Protein AF-A0A8H3DXS5-F1 (afdb_monomer)

Structure (mmCIF, N/CA/C/O backbone):
data_AF-A0A8H3DXS5-F1
#
_entry.id   AF-A0A8H3DXS5-F1
#
loop_
_atom_site.group_PDB
_atom_site.id
_atom_site.type_symbol
_atom_site.label_atom_id
_atom_site.label_alt_id
_atom_site.label_comp_id
_atom_site.label_asym_id
_atom_site.label_entity_id
_atom_site.label_seq_id
_atom_site.pdbx_PDB_ins_code
_atom_site.Cartn_x
_atom_site.Cartn_y
_atom_site.Cartn_z
_atom_site.occupancy
_atom_site.B_iso_or_equiv
_atom_site.auth_seq_id
_atom_site.auth_comp_id
_atom_site.auth_asym_id
_atom_site.auth_atom_id
_atom_site.pdbx_PDB_model_num
ATOM 1 N N . MET A 1 1 ? 9.186 3.558 10.136 1.00 51.03 1 MET A N 1
ATOM 2 C CA . MET A 1 1 ? 8.164 3.336 9.085 1.00 51.03 1 MET A CA 1
ATOM 3 C C . MET A 1 1 ? 6.786 3.914 9.429 1.00 51.03 1 MET A C 1
ATOM 5 O O . MET A 1 1 ? 6.119 4.365 8.511 1.00 51.03 1 MET A O 1
ATOM 9 N N . MET A 1 2 ? 6.351 3.950 10.703 1.00 51.75 2 MET A N 1
ATOM 10 C CA . MET A 1 2 ? 5.176 4.750 11.131 1.00 51.75 2 MET A CA 1
ATOM 11 C C . MET A 1 2 ? 5.533 5.988 11.976 1.00 51.75 2 MET A C 1
ATOM 13 O O . MET A 1 2 ? 4.724 6.902 12.087 1.00 51.75 2 MET A O 1
ATOM 17 N N . SER A 1 3 ? 6.749 6.035 12.525 1.00 61.19 3 SER A N 1
ATOM 18 C CA . SER A 1 3 ? 7.255 7.127 13.375 1.00 61.19 3 SER A CA 1
ATOM 19 C C . SER A 1 3 ? 8.225 8.072 12.655 1.00 61.19 3 SER A C 1
ATOM 21 O O . SER A 1 3 ? 8.595 9.103 13.206 1.00 61.19 3 SER A O 1
ATOM 23 N N . ASP A 1 4 ? 8.664 7.699 11.450 1.00 68.31 4 ASP A N 1
ATOM 24 C CA . ASP A 1 4 ? 9.678 8.430 10.687 1.00 68.31 4 ASP A CA 1
ATOM 25 C C . ASP A 1 4 ? 9.017 9.363 9.672 1.00 68.31 4 ASP A C 1
ATOM 27 O O . ASP A 1 4 ? 7.911 9.091 9.196 1.00 68.31 4 ASP A O 1
ATOM 31 N N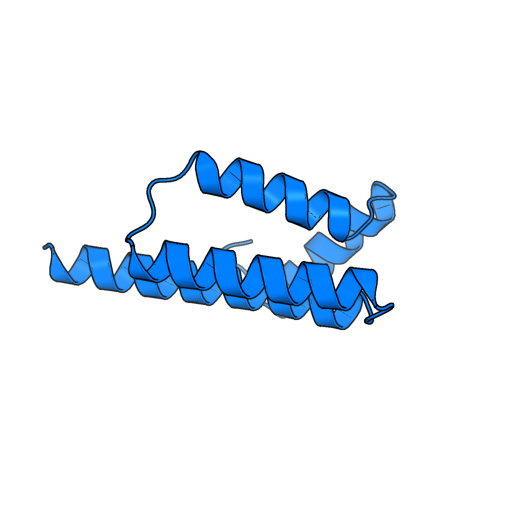 . ASP A 1 5 ? 9.729 10.422 9.284 1.00 82.44 5 ASP A N 1
ATOM 32 C CA . ASP A 1 5 ? 9.287 11.321 8.219 1.00 82.44 5 ASP A CA 1
ATOM 33 C C . ASP A 1 5 ? 8.965 10.555 6.919 1.00 82.44 5 ASP A C 1
ATOM 35 O O . ASP A 1 5 ? 9.580 9.528 6.589 1.00 82.44 5 ASP A O 1
ATOM 39 N N . PHE A 1 6 ? 7.979 11.060 6.172 1.00 81.75 6 PHE A N 1
ATOM 40 C CA . PHE A 1 6 ? 7.488 10.426 4.949 1.00 81.75 6 PHE A CA 1
ATOM 41 C C . PHE A 1 6 ? 8.611 10.221 3.924 1.00 81.75 6 PHE A C 1
ATOM 43 O O . PHE A 1 6 ? 8.691 9.157 3.308 1.00 81.75 6 PHE A O 1
ATOM 50 N N . GLY A 1 7 ? 9.513 11.199 3.778 1.00 86.00 7 GLY A N 1
ATOM 51 C CA . GLY A 1 7 ? 10.645 11.112 2.860 1.00 86.00 7 GLY A CA 1
ATOM 52 C C . GLY A 1 7 ? 11.617 9.996 3.240 1.00 86.00 7 GLY A C 1
ATOM 53 O O . GLY A 1 7 ? 12.026 9.214 2.381 1.00 86.00 7 GLY A O 1
ATOM 54 N N . THR A 1 8 ? 11.928 9.863 4.530 1.00 88.00 8 THR A N 1
ATOM 55 C CA . THR A 1 8 ? 12.804 8.802 5.049 1.00 88.00 8 THR A CA 1
ATOM 56 C C . THR A 1 8 ? 12.193 7.423 4.831 1.00 88.00 8 THR A C 1
ATOM 58 O O . THR A 1 8 ? 12.861 6.520 4.324 1.00 88.00 8 THR A O 1
ATOM 61 N N . SER A 1 9 ? 10.905 7.266 5.146 1.00 86.75 9 SER A N 1
ATOM 62 C CA . SER A 1 9 ? 10.192 6.003 4.938 1.00 86.75 9 SER A CA 1
ATOM 63 C C . SER A 1 9 ? 10.130 5.632 3.452 1.00 86.75 9 SER A C 1
ATOM 65 O O . SER A 1 9 ? 10.334 4.471 3.103 1.00 86.75 9 SER A O 1
ATOM 67 N N . TYR A 1 10 ? 9.930 6.613 2.567 1.00 88.75 10 TYR A N 1
ATOM 68 C CA . TYR A 1 10 ? 9.916 6.392 1.123 1.00 88.75 10 TYR A CA 1
ATOM 69 C C . TYR A 1 10 ? 11.276 5.899 0.620 1.00 88.75 10 TYR A C 1
ATOM 71 O O . TYR A 1 10 ? 11.347 4.906 -0.104 1.00 88.75 10 TYR A O 1
ATOM 79 N N . GLN A 1 11 ? 12.365 6.554 1.034 1.00 90.00 11 GLN A N 1
ATOM 80 C CA . GLN A 1 11 ? 13.716 6.147 0.643 1.00 90.00 11 GLN A CA 1
ATOM 81 C C . GLN A 1 11 ? 14.056 4.748 1.158 1.00 90.00 11 GLN A C 1
ATOM 83 O O . GLN A 1 11 ? 14.648 3.957 0.426 1.00 90.00 11 GLN A O 1
ATOM 88 N N . LEU A 1 12 ? 13.637 4.414 2.381 1.00 88.62 12 LEU A N 1
ATOM 89 C CA . LEU A 1 12 ? 13.843 3.088 2.951 1.00 88.62 12 LEU A CA 1
ATOM 90 C C . LEU A 1 12 ? 13.127 2.005 2.133 1.00 88.62 12 LEU A C 1
ATOM 92 O O . LEU A 1 12 ? 13.753 1.018 1.754 1.00 88.62 12 LEU A O 1
ATOM 96 N N . VAL A 1 13 ? 11.841 2.194 1.821 1.00 88.56 13 VAL A N 1
ATOM 97 C CA . VAL A 1 13 ? 11.068 1.213 1.042 1.00 88.56 13 VAL A CA 1
ATOM 98 C C . VAL A 1 13 ? 11.611 1.093 -0.381 1.00 88.56 13 VAL A C 1
ATOM 100 O O . VAL A 1 13 ? 11.782 -0.019 -0.876 1.00 88.56 13 VAL A O 1
ATOM 103 N N . MET A 1 14 ? 11.970 2.211 -1.017 1.00 89.00 14 MET A N 1
ATOM 104 C CA . MET A 1 14 ? 12.573 2.209 -2.352 1.00 89.00 14 MET A CA 1
ATOM 105 C C . MET A 1 14 ? 13.919 1.471 -2.375 1.00 89.00 14 MET A C 1
ATOM 107 O O . MET A 1 14 ? 14.188 0.688 -3.291 1.00 89.00 14 MET A O 1
ATOM 111 N N . LYS A 1 15 ? 14.756 1.683 -1.354 1.00 90.56 15 LYS A N 1
ATOM 112 C CA . LYS A 1 15 ? 16.028 0.978 -1.195 1.00 90.56 15 LYS A CA 1
ATOM 113 C C . LYS A 1 15 ? 15.800 -0.522 -1.005 1.00 90.56 15 LYS A C 1
ATOM 115 O O . LYS A 1 15 ? 16.372 -1.303 -1.755 1.00 90.56 15 LYS A O 1
ATOM 120 N N . MET A 1 16 ? 14.906 -0.920 -0.096 1.00 89.12 16 MET A N 1
ATOM 121 C CA . MET A 1 16 ? 14.581 -2.334 0.138 1.00 89.12 16 MET A CA 1
ATOM 122 C C . MET A 1 16 ? 14.029 -3.026 -1.113 1.00 89.12 16 MET A C 1
ATOM 124 O O . MET A 1 16 ? 14.431 -4.148 -1.416 1.00 89.12 16 MET A O 1
ATOM 128 N N . LYS A 1 17 ? 13.141 -2.355 -1.858 1.00 88.44 17 LYS A N 1
ATOM 129 C CA . LYS A 1 17 ? 12.605 -2.845 -3.134 1.00 88.44 17 LYS A CA 1
ATOM 130 C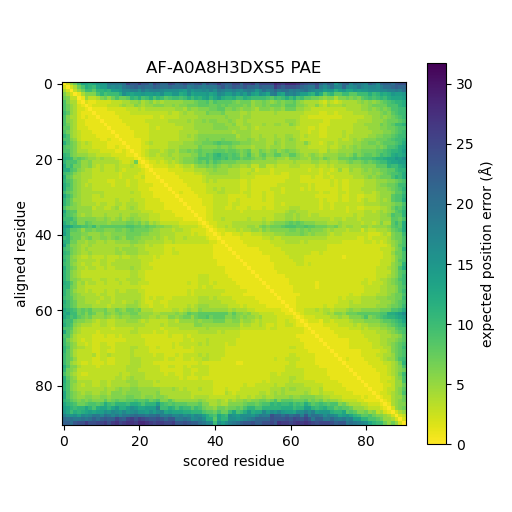 C . LYS A 1 17 ? 13.727 -3.120 -4.137 1.00 88.44 17 LYS A C 1
ATOM 132 O O . LYS A 1 17 ? 13.745 -4.173 -4.764 1.00 88.44 17 LYS A O 1
ATOM 137 N N . THR A 1 18 ? 14.673 -2.188 -4.250 1.00 88.62 18 THR A N 1
ATOM 138 C CA . THR A 1 18 ? 15.801 -2.276 -5.189 1.00 88.62 18 THR A CA 1
ATOM 139 C C . THR A 1 18 ? 16.797 -3.360 -4.779 1.00 88.62 18 THR A C 1
ATOM 141 O O . THR A 1 18 ? 17.196 -4.165 -5.611 1.00 88.62 18 THR A O 1
ATOM 144 N N . GLU A 1 19 ? 17.164 -3.427 -3.497 1.00 90.62 19 GLU A N 1
ATOM 145 C CA . GLU A 1 19 ? 18.115 -4.419 -2.974 1.00 90.62 19 GLU A CA 1
ATOM 146 C C . GLU A 1 19 ? 17.595 -5.853 -3.091 1.00 90.62 19 GLU A C 1
ATOM 148 O O . GLU A 1 19 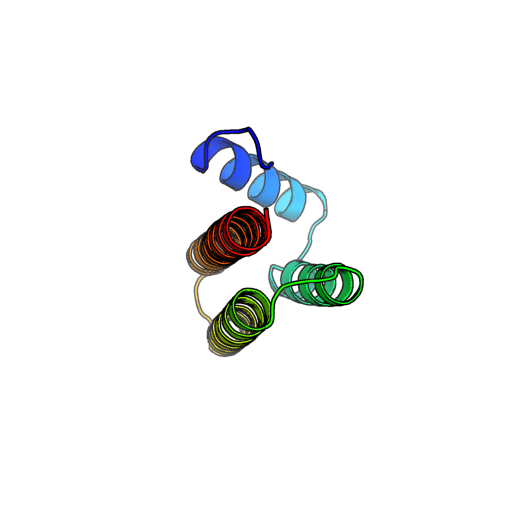? 18.371 -6.773 -3.332 1.00 90.62 19 GLU A O 1
ATOM 153 N N . ARG A 1 20 ? 16.281 -6.047 -2.934 1.00 87.25 20 ARG A N 1
ATOM 154 C CA . ARG A 1 20 ? 15.640 -7.365 -3.031 1.00 87.25 20 ARG A CA 1
ATOM 155 C C . ARG A 1 20 ? 15.141 -7.708 -4.436 1.00 87.25 20 ARG A C 1
ATOM 157 O O . ARG A 1 20 ? 14.636 -8.808 -4.625 1.00 87.25 20 ARG A O 1
ATOM 164 N N . GLY A 1 21 ? 15.261 -6.792 -5.399 1.00 88.25 21 GLY A N 1
ATOM 165 C CA . GLY A 1 21 ? 14.775 -6.992 -6.767 1.00 88.25 21 GLY A CA 1
ATOM 166 C C . GLY A 1 21 ? 13.257 -7.175 -6.868 1.00 88.25 21 GLY A C 1
ATOM 167 O O . GLY A 1 21 ? 12.795 -7.887 -7.752 1.00 88.25 21 GLY A O 1
ATOM 168 N N . LEU A 1 22 ? 12.489 -6.567 -5.958 1.00 88.38 22 LEU A N 1
ATOM 169 C CA . LEU A 1 22 ? 11.032 -6.709 -5.903 1.00 88.38 22 LEU A CA 1
ATOM 170 C C . LEU A 1 22 ? 10.339 -5.731 -6.861 1.00 88.38 22 LEU A C 1
ATOM 172 O O . LEU A 1 22 ? 10.743 -4.566 -6.992 1.00 88.38 22 LEU A O 1
ATOM 176 N N . ALA A 1 23 ? 9.249 -6.171 -7.487 1.00 88.94 23 ALA A N 1
ATOM 177 C CA . ALA A 1 23 ? 8.334 -5.276 -8.181 1.00 88.94 23 ALA A CA 1
ATOM 178 C C . ALA A 1 23 ? 7.444 -4.548 -7.166 1.00 88.94 23 ALA A C 1
ATOM 180 O O . ALA A 1 23 ? 7.235 -5.006 -6.039 1.00 88.94 23 ALA A O 1
ATOM 181 N N . LEU A 1 24 ? 6.899 -3.383 -7.541 1.00 87.38 24 LEU A N 1
ATOM 182 C CA . LEU A 1 24 ? 5.939 -2.712 -6.657 1.00 87.38 24 LEU A CA 1
ATOM 183 C C . LEU A 1 24 ? 4.669 -3.555 -6.478 1.00 87.38 24 LEU A C 1
ATOM 185 O O . LEU A 1 24 ? 4.028 -3.485 -5.435 1.00 87.38 24 LEU A O 1
ATOM 189 N N . GLN A 1 25 ? 4.339 -4.369 -7.476 1.00 89.50 25 GLN A N 1
ATOM 190 C CA . GLN A 1 25 ? 3.188 -5.258 -7.446 1.00 89.50 25 GLN A CA 1
ATOM 191 C C . GLN A 1 25 ? 3.326 -6.339 -6.363 1.00 89.50 25 GLN A C 1
ATOM 193 O O . GLN A 1 25 ? 2.380 -6.546 -5.613 1.00 89.50 25 GLN A O 1
ATOM 198 N N . ASP A 1 26 ? 4.522 -6.909 -6.173 1.00 90.12 26 ASP A N 1
ATOM 199 C CA . ASP A 1 26 ? 4.786 -7.868 -5.087 1.00 90.12 26 ASP A CA 1
ATOM 200 C C . ASP A 1 26 ? 4.563 -7.231 -3.706 1.00 90.12 26 ASP A C 1
ATOM 202 O O . ASP A 1 26 ? 3.981 -7.831 -2.802 1.00 90.12 26 ASP A O 1
ATOM 206 N N . LEU A 1 27 ? 5.004 -5.978 -3.546 1.00 89.56 27 LEU A N 1
ATOM 207 C CA . LEU A 1 27 ? 4.773 -5.191 -2.333 1.00 89.56 27 LEU A CA 1
ATOM 208 C C . LEU A 1 27 ? 3.287 -4.887 -2.119 1.00 89.56 27 LEU A C 1
ATOM 210 O O . LEU A 1 27 ? 2.837 -4.879 -0.977 1.00 89.56 27 LEU A O 1
ATOM 214 N N . LEU A 1 28 ? 2.540 -4.626 -3.192 1.00 91.06 28 LEU A N 1
ATOM 215 C CA . LEU A 1 28 ? 1.109 -4.346 -3.135 1.00 91.06 28 LEU A CA 1
ATOM 216 C C . LEU A 1 28 ? 0.324 -5.579 -2.670 1.00 91.06 28 LEU A C 1
ATOM 218 O O . LEU A 1 28 ? -0.476 -5.473 -1.743 1.00 91.06 28 LEU A O 1
ATOM 222 N N . THR A 1 29 ? 0.598 -6.742 -3.266 1.00 91.44 29 THR A N 1
ATOM 223 C CA . THR A 1 29 ? -0.028 -8.016 -2.889 1.00 91.44 29 THR A CA 1
ATOM 224 C C . THR A 1 29 ? 0.334 -8.398 -1.457 1.00 91.44 29 THR A C 1
ATOM 226 O O . THR A 1 29 ? -0.553 -8.655 -0.652 1.00 91.44 29 THR A O 1
ATOM 229 N N . GLY A 1 30 ? 1.615 -8.318 -1.081 1.00 91.31 30 GLY A N 1
ATOM 230 C CA . GLY A 1 30 ? 2.030 -8.600 0.295 1.00 91.31 30 GLY A CA 1
ATOM 231 C C . GLY A 1 30 ? 1.436 -7.627 1.322 1.00 91.31 30 GLY A C 1
ATOM 232 O O . GLY A 1 30 ? 1.138 -8.020 2.448 1.00 91.31 30 GLY A O 1
ATOM 233 N N . ALA A 1 31 ? 1.231 -6.359 0.949 1.00 89.88 31 ALA A N 1
ATOM 234 C CA . ALA A 1 31 ? 0.540 -5.394 1.799 1.00 89.88 31 ALA A CA 1
ATOM 235 C C . ALA A 1 31 ? -0.948 -5.733 1.953 1.00 89.88 31 ALA A C 1
ATOM 237 O O . ALA A 1 31 ? -1.462 -5.639 3.064 1.00 89.88 31 ALA A O 1
ATOM 238 N N . TYR A 1 32 ? -1.623 -6.149 0.877 1.00 92.00 32 TYR A N 1
ATOM 239 C CA . TYR A 1 32 ? -3.007 -6.624 0.930 1.00 92.00 32 TYR A CA 1
ATOM 240 C C . TYR A 1 32 ? -3.148 -7.817 1.884 1.00 92.00 32 TYR A C 1
ATOM 242 O O . TYR A 1 32 ? -3.946 -7.743 2.819 1.00 92.00 32 TYR A O 1
ATOM 250 N N . ASP A 1 33 ? -2.309 -8.844 1.718 1.00 93.00 33 ASP A N 1
ATOM 251 C CA . ASP A 1 33 ? -2.314 -10.035 2.576 1.00 93.00 33 ASP A CA 1
ATOM 252 C C . ASP A 1 33 ? -2.089 -9.650 4.044 1.00 93.00 33 ASP A C 1
ATOM 254 O O . ASP A 1 33 ? -2.780 -10.120 4.946 1.00 93.00 33 ASP A O 1
ATOM 258 N N . TYR A 1 34 ? -1.153 -8.728 4.299 1.00 90.38 34 TYR A N 1
ATOM 259 C CA . TYR A 1 34 ? -0.900 -8.221 5.644 1.00 90.38 34 TYR A CA 1
ATOM 260 C C . TYR A 1 34 ? -2.099 -7.452 6.214 1.00 90.38 34 TYR A C 1
ATOM 262 O O . TYR A 1 34 ? -2.454 -7.646 7.376 1.00 90.38 34 TYR A O 1
ATOM 270 N N . PHE A 1 35 ? -2.757 -6.600 5.4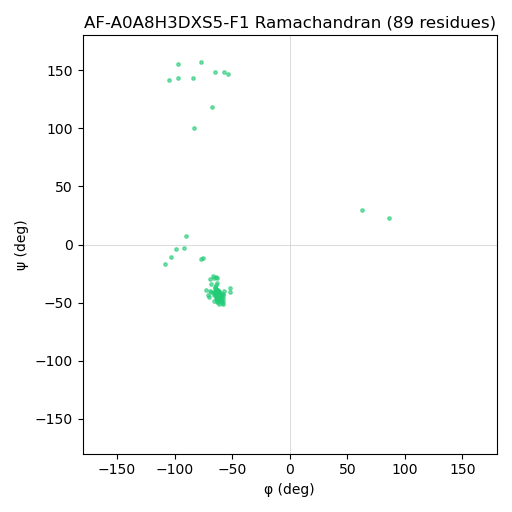25 1.00 89.88 35 PHE A N 1
ATOM 271 C CA . PHE A 1 35 ? -3.933 -5.860 5.884 1.00 89.88 35 PHE A CA 1
ATOM 272 C C . PHE A 1 35 ? -5.125 -6.761 6.179 1.00 89.88 35 PHE A C 1
ATOM 274 O O . PHE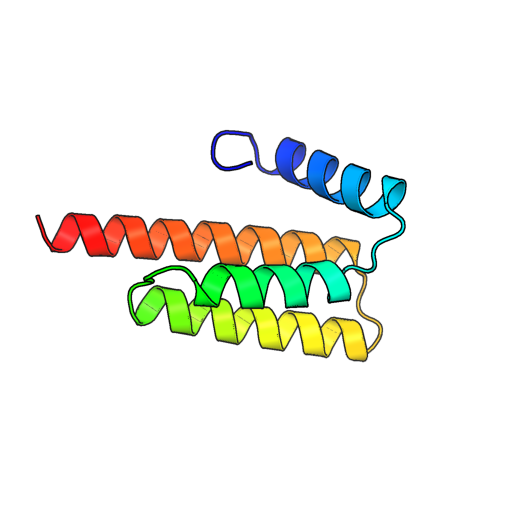 A 1 35 ? -5.921 -6.421 7.049 1.00 89.88 35 PHE A O 1
ATOM 281 N N . GLU A 1 36 ? -5.245 -7.904 5.506 1.00 88.94 36 GLU A N 1
ATOM 282 C CA . GLU A 1 36 ? -6.290 -8.884 5.796 1.00 88.94 36 GLU A CA 1
ATOM 283 C C . GLU A 1 36 ? -6.115 -9.535 7.176 1.00 88.94 36 GLU A C 1
ATOM 285 O O . GLU A 1 36 ? -7.103 -9.888 7.818 1.00 88.94 36 GLU A O 1
ATOM 290 N N . THR A 1 37 ? -4.879 -9.608 7.686 1.00 91.50 37 THR A N 1
ATOM 291 C CA . THR A 1 37 ? -4.607 -10.083 9.055 1.00 91.50 37 THR A CA 1
ATOM 292 C C . THR A 1 37 ? -4.949 -9.065 10.149 1.00 91.50 37 THR A C 1
ATOM 294 O O . THR A 1 37 ? -4.955 -9.418 11.329 1.00 91.50 37 THR A O 1
ATOM 297 N N . LEU A 1 38 ? -5.221 -7.806 9.788 1.00 88.25 38 LEU A N 1
ATOM 298 C CA . LEU A 1 38 ? -5.473 -6.713 10.726 1.00 88.25 38 LEU A CA 1
ATOM 299 C C . LEU A 1 38 ? -6.963 -6.358 10.802 1.00 88.25 38 LEU A C 1
ATOM 301 O O . LEU A 1 38 ? -7.665 -6.270 9.794 1.00 88.25 38 LEU A O 1
ATOM 305 N N . GLU A 1 39 ? -7.440 -6.047 12.008 1.00 86.12 39 GLU A N 1
ATOM 306 C CA . GLU A 1 39 ? -8.791 -5.520 12.206 1.00 86.12 39 GLU A CA 1
ATOM 307 C C . GLU A 1 39 ? -8.828 -4.006 11.961 1.00 86.12 39 GLU A C 1
ATOM 309 O O . GLU A 1 39 ? -8.463 -3.196 12.814 1.00 86.12 39 GLU A O 1
ATOM 314 N N . PHE A 1 40 ? -9.286 -3.617 10.770 1.00 86.56 40 PHE A N 1
ATOM 315 C CA . PHE A 1 40 ? -9.543 -2.219 10.427 1.00 86.56 40 PHE A CA 1
ATOM 316 C C . PHE A 1 40 ? -11.023 -1.852 10.599 1.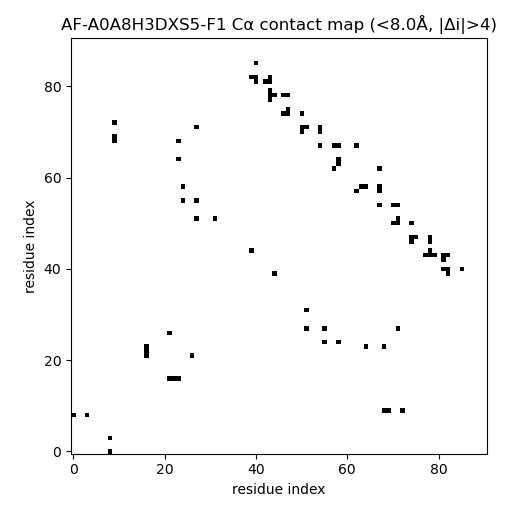00 86.56 40 PHE A C 1
ATOM 318 O O . PHE A 1 40 ? -11.900 -2.626 10.202 1.00 86.56 40 PHE A O 1
ATOM 325 N N . PRO A 1 41 ? -11.333 -0.627 11.066 1.00 91.88 41 PRO A N 1
ATOM 326 C CA . PRO A 1 41 ? -12.680 -0.081 10.982 1.00 91.88 41 PRO A CA 1
ATOM 327 C C . PRO A 1 41 ? -13.179 -0.058 9.527 1.00 91.88 41 PRO A C 1
ATOM 329 O O . PRO A 1 41 ? -12.378 0.176 8.613 1.00 91.88 41 PRO A O 1
ATOM 332 N N . PRO A 1 42 ? -14.495 -0.208 9.279 1.00 90.88 42 PRO A N 1
ATOM 333 C CA . PRO A 1 42 ? -15.042 -0.307 7.924 1.00 90.88 42 PRO A CA 1
ATOM 334 C C . PRO A 1 42 ? -14.601 0.825 6.987 1.00 90.88 42 PRO A C 1
ATOM 336 O O . PRO A 1 42 ? -14.230 0.575 5.844 1.00 90.88 42 PRO A O 1
ATOM 339 N N . ALA A 1 43 ? -14.561 2.065 7.485 1.00 90.75 43 ALA A N 1
ATOM 340 C CA . ALA A 1 43 ? -14.138 3.227 6.704 1.00 90.75 43 ALA A CA 1
ATOM 341 C C . ALA A 1 43 ? -12.660 3.159 6.270 1.00 90.75 43 ALA A C 1
ATOM 343 O O . ALA A 1 43 ? -12.337 3.492 5.129 1.00 90.75 43 ALA A O 1
ATOM 344 N N . ALA A 1 44 ? -11.768 2.698 7.154 1.00 92.69 44 ALA A N 1
ATOM 345 C CA . ALA A 1 44 ? -10.351 2.531 6.834 1.00 92.69 44 ALA A CA 1
ATOM 346 C C . ALA A 1 44 ? -10.148 1.386 5.832 1.00 92.69 44 ALA A C 1
ATOM 348 O O . ALA A 1 44 ? -9.376 1.529 4.885 1.00 92.69 44 ALA A O 1
ATOM 349 N N . ARG A 1 45 ? -10.896 0.285 5.992 1.00 91.88 45 ARG A N 1
ATOM 350 C CA . ARG A 1 45 ? -10.836 -0.868 5.086 1.00 91.88 45 ARG A CA 1
ATOM 351 C C . ARG A 1 45 ? -11.278 -0.509 3.669 1.00 91.88 45 ARG A C 1
ATOM 353 O O . ARG A 1 45 ? -10.570 -0.825 2.720 1.00 91.88 45 ARG A O 1
ATOM 360 N N . VAL A 1 46 ? -12.402 0.196 3.524 1.00 93.69 46 VAL A N 1
ATOM 361 C CA . VAL A 1 46 ? -12.884 0.668 2.213 1.00 93.69 46 VAL A CA 1
ATOM 362 C C . VAL A 1 46 ? -11.856 1.587 1.555 1.00 93.69 46 VAL A C 1
ATOM 364 O O . VAL A 1 46 ? -11.550 1.412 0.379 1.00 93.69 46 VAL A O 1
ATOM 367 N N . HIS A 1 47 ? -11.278 2.523 2.315 1.00 93.88 47 HIS A N 1
ATOM 368 C CA . HIS A 1 47 ? -10.253 3.428 1.795 1.00 93.88 47 HIS A CA 1
ATOM 369 C C . HIS A 1 47 ? -9.006 2.683 1.295 1.00 93.88 47 HIS A C 1
ATOM 371 O O . HIS A 1 47 ? -8.517 2.978 0.205 1.00 93.88 47 HIS A O 1
ATOM 377 N N . LEU A 1 48 ? -8.502 1.716 2.072 1.00 93.56 48 LEU A N 1
ATOM 378 C CA . LEU A 1 48 ? -7.342 0.911 1.687 1.00 93.56 48 LEU A CA 1
ATOM 379 C C . LEU A 1 48 ? -7.610 0.117 0.411 1.00 93.56 48 LEU A C 1
ATOM 381 O O . LEU A 1 48 ? -6.822 0.205 -0.525 1.00 93.56 48 LEU A O 1
ATOM 385 N N . LEU A 1 49 ? -8.724 -0.616 0.354 1.00 93.25 49 LEU A N 1
ATOM 386 C CA . LEU A 1 49 ? -9.057 -1.466 -0.791 1.00 93.25 49 LEU A CA 1
ATOM 387 C C . LEU A 1 49 ? -9.245 -0.653 -2.080 1.00 93.25 49 LEU A C 1
ATOM 389 O O . LEU A 1 49 ? -8.711 -1.030 -3.120 1.00 93.25 49 LEU A O 1
ATOM 393 N N . ASP A 1 50 ? -9.924 0.496 -2.007 1.00 95.06 50 ASP A N 1
ATOM 394 C CA . ASP A 1 50 ? -10.098 1.407 -3.147 1.00 95.06 50 ASP A CA 1
ATOM 395 C C . ASP A 1 50 ? -8.751 1.918 -3.690 1.00 95.06 50 ASP A C 1
ATOM 397 O O . ASP A 1 50 ? -8.490 1.929 -4.899 1.00 95.06 50 ASP A O 1
ATOM 401 N N . LYS A 1 51 ? -7.854 2.322 -2.785 1.00 95.31 51 LYS A N 1
ATOM 402 C CA . LYS A 1 51 ? -6.545 2.860 -3.166 1.00 95.31 51 LYS A CA 1
ATOM 403 C C . LYS A 1 51 ? -5.610 1.777 -3.689 1.00 95.31 51 LYS A C 1
ATOM 405 O O . LYS A 1 51 ? -4.925 2.029 -4.677 1.00 95.31 51 LYS A O 1
ATOM 410 N N . LEU A 1 52 ? -5.621 0.585 -3.095 1.00 93.88 52 LEU A N 1
ATOM 411 C CA . LEU A 1 52 ? -4.870 -0.568 -3.593 1.00 93.88 52 LEU A CA 1
ATOM 412 C C . LEU A 1 52 ? -5.300 -0.930 -5.018 1.00 93.88 52 LEU A C 1
ATOM 414 O O . LEU A 1 52 ? -4.445 -0.997 -5.896 1.00 93.88 52 LEU A O 1
ATOM 418 N N . ALA A 1 53 ? -6.607 -1.041 -5.273 1.00 94.31 53 ALA A N 1
ATOM 419 C CA . ALA A 1 53 ? -7.136 -1.347 -6.603 1.00 94.31 53 ALA A CA 1
ATOM 420 C C . ALA A 1 53 ? -6.761 -0.280 -7.647 1.00 94.31 53 ALA A C 1
ATOM 422 O O . ALA A 1 53 ? -6.367 -0.603 -8.768 1.00 94.31 53 ALA A O 1
ATOM 423 N N . THR A 1 54 ? -6.832 1.004 -7.278 1.00 94.69 54 THR A N 1
ATOM 424 C CA . THR A 1 54 ? -6.431 2.110 -8.167 1.00 94.69 54 THR A CA 1
ATOM 425 C C . THR A 1 54 ? -4.945 2.031 -8.530 1.00 94.69 54 THR A C 1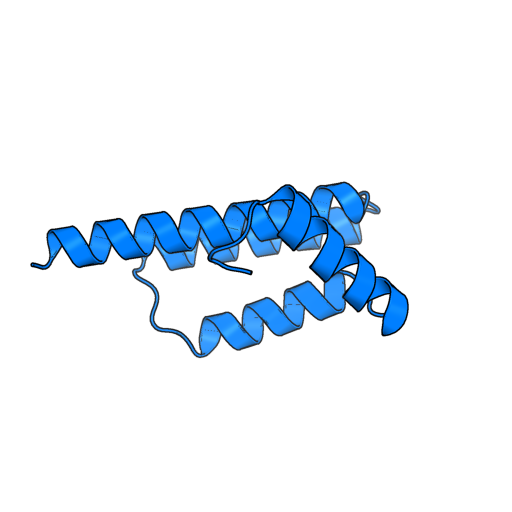
ATOM 427 O O . THR A 1 54 ? -4.575 2.189 -9.694 1.00 94.69 54 THR A O 1
ATOM 430 N N . ILE A 1 55 ? -4.087 1.773 -7.539 1.00 94.44 55 ILE A N 1
ATOM 431 C CA . ILE A 1 55 ? -2.638 1.665 -7.734 1.00 94.44 55 ILE A CA 1
ATOM 432 C C . ILE A 1 55 ? -2.302 0.450 -8.602 1.00 94.44 55 ILE A C 1
ATOM 434 O O . ILE A 1 55 ? -1.496 0.566 -9.524 1.00 94.44 55 ILE A O 1
ATOM 438 N N . GLU A 1 56 ? -2.939 -0.692 -8.347 1.00 93.50 56 GLU A N 1
ATOM 439 C CA . GLU A 1 56 ? -2.764 -1.910 -9.139 1.00 93.50 56 GLU A CA 1
ATOM 440 C C . GLU A 1 56 ? -3.148 -1.691 -10.600 1.00 93.50 56 GLU A C 1
ATOM 442 O O . GLU A 1 56 ? -2.383 -2.018 -11.510 1.00 93.50 56 GLU A O 1
ATOM 447 N N . HIS A 1 57 ? -4.301 -1.059 -10.830 1.00 94.88 57 HIS A N 1
ATOM 448 C CA . HIS A 1 57 ? -4.745 -0.719 -12.171 1.00 94.88 57 HIS A CA 1
ATOM 449 C C . HIS A 1 57 ? -3.723 0.172 -12.881 1.00 94.88 57 HIS A C 1
ATOM 451 O O . HIS A 1 57 ? -3.307 -0.133 -14.000 1.00 94.88 57 HIS A O 1
ATOM 457 N N . TRP A 1 58 ? -3.244 1.231 -12.227 1.00 94.00 58 TRP A N 1
ATOM 458 C CA . TRP A 1 58 ? -2.252 2.115 -12.829 1.00 94.00 58 TRP A CA 1
ATOM 459 C C . TRP A 1 58 ? -0.929 1.415 -13.123 1.00 94.00 58 TRP A C 1
ATOM 461 O O . TRP A 1 58 ? -0.356 1.654 -14.188 1.00 94.00 58 TRP A O 1
ATOM 471 N N . LEU A 1 59 ? -0.470 0.522 -12.244 1.00 92.06 59 LEU A N 1
ATOM 472 C CA . LEU A 1 59 ? 0.707 -0.307 -12.507 1.00 92.06 59 LEU A CA 1
ATOM 473 C C . LEU A 1 59 ? 0.497 -1.206 -13.728 1.00 92.06 59 LEU A C 1
ATOM 475 O O . LEU A 1 59 ? 1.371 -1.256 -14.592 1.00 92.06 59 LEU A O 1
ATOM 479 N N . SER A 1 60 ? -0.683 -1.816 -13.865 1.00 91.06 60 SER A N 1
ATOM 480 C CA . SER A 1 60 ? -1.022 -2.650 -15.027 1.00 91.06 60 SER A CA 1
ATOM 481 C C . SER A 1 60 ? -1.033 -1.869 -16.350 1.00 91.06 60 SER A C 1
ATOM 483 O O . SER A 1 60 ? -0.720 -2.422 -17.401 1.00 91.06 60 SER A O 1
ATOM 485 N N . THR A 1 61 ? -1.334 -0.567 -16.306 1.00 94.38 61 THR A N 1
ATOM 486 C CA . THR A 1 61 ? -1.349 0.319 -17.484 1.00 94.38 61 THR A CA 1
ATOM 487 C C . THR A 1 61 ? -0.008 1.009 -17.770 1.00 94.38 61 THR A C 1
ATOM 489 O O . THR A 1 61 ? 0.059 1.875 -18.640 1.00 94.38 61 THR A O 1
ATOM 492 N N . GLY A 1 62 ? 1.065 0.656 -17.051 1.00 89.56 62 GLY A N 1
ATOM 493 C CA . GLY A 1 62 ? 2.401 1.237 -17.247 1.00 89.56 62 GLY A CA 1
ATOM 494 C C . GLY A 1 62 ? 2.658 2.538 -16.476 1.00 89.56 62 GLY A C 1
ATOM 495 O O . GLY A 1 62 ? 3.516 3.333 -16.859 1.00 89.56 62 GLY A O 1
ATOM 496 N N . GLY A 1 63 ? 1.920 2.784 -15.394 1.00 90.44 63 GLY A N 1
ATOM 497 C CA . GLY A 1 63 ? 2.148 3.916 -14.502 1.00 90.44 63 GLY A CA 1
ATOM 498 C C . GLY A 1 63 ? 3.497 3.835 -13.777 1.00 90.44 63 GLY A C 1
ATOM 499 O O . GLY A 1 63 ? 3.990 2.761 -13.438 1.00 90.44 63 GLY A O 1
ATOM 500 N N . THR A 1 64 ? 4.096 4.992 -13.492 1.00 90.62 64 THR A N 1
ATOM 501 C CA . THR A 1 64 ? 5.423 5.068 -12.863 1.00 90.62 64 THR A CA 1
ATOM 502 C C . THR A 1 64 ? 5.413 4.550 -11.424 1.00 90.62 64 THR A C 1
ATOM 504 O O . THR A 1 64 ? 4.820 5.179 -10.544 1.00 90.62 64 THR A O 1
ATOM 507 N N . GLU A 1 65 ? 6.179 3.492 -11.145 1.00 88.06 65 GLU A N 1
ATOM 508 C CA . GLU A 1 65 ? 6.279 2.883 -9.808 1.00 88.06 65 GLU A CA 1
ATOM 509 C C . GLU A 1 65 ? 6.608 3.886 -8.693 1.00 88.06 65 GLU A C 1
ATOM 511 O O . GLU A 1 65 ? 6.061 3.800 -7.602 1.00 88.06 65 GLU A O 1
ATOM 516 N N . LYS A 1 66 ? 7.466 4.878 -8.956 1.00 89.25 66 LYS A N 1
ATOM 517 C CA . LYS A 1 66 ? 7.831 5.918 -7.978 1.00 89.25 66 LYS A CA 1
ATOM 518 C C . LYS A 1 66 ? 6.619 6.704 -7.462 1.00 89.25 66 LYS A C 1
ATOM 520 O O . LYS A 1 66 ? 6.511 6.956 -6.264 1.00 89.25 66 LYS A O 1
ATOM 525 N N . VAL A 1 67 ? 5.703 7.078 -8.356 1.00 91.50 67 VAL A N 1
ATOM 526 C CA . VAL A 1 67 ? 4.470 7.793 -7.984 1.00 91.50 67 VAL A CA 1
ATOM 527 C C . VAL A 1 67 ? 3.537 6.841 -7.244 1.00 91.50 67 VAL A C 1
ATOM 529 O O . VAL A 1 67 ? 3.013 7.184 -6.187 1.00 91.50 67 VAL A O 1
ATOM 532 N N . GLN A 1 68 ? 3.409 5.615 -7.741 1.00 92.88 68 GLN A N 1
ATOM 533 C CA . GLN A 1 68 ? 2.532 4.610 -7.153 1.00 92.88 68 GLN A CA 1
ATOM 534 C C . GLN A 1 68 ? 2.946 4.187 -5.743 1.00 92.88 68 GLN A C 1
ATOM 536 O O . GLN A 1 68 ? 2.101 4.065 -4.860 1.00 92.88 68 GLN A O 1
ATOM 541 N N . LEU A 1 69 ? 4.250 4.076 -5.488 1.00 91.56 69 LEU A N 1
ATOM 542 C CA . LEU A 1 69 ? 4.789 3.802 -4.162 1.00 91.56 69 LEU A CA 1
ATOM 543 C C . LEU A 1 69 ? 4.431 4.919 -3.172 1.00 91.56 69 LEU A C 1
ATOM 545 O O . LEU A 1 69 ? 4.016 4.645 -2.048 1.00 91.56 69 LEU A O 1
ATOM 549 N N . SER A 1 70 ? 4.540 6.183 -3.594 1.00 91.88 70 SER A N 1
ATOM 550 C CA . SER A 1 70 ? 4.124 7.313 -2.755 1.00 91.88 70 SER A CA 1
ATOM 551 C C . SER A 1 70 ? 2.614 7.314 -2.485 1.00 91.88 70 SER A C 1
ATOM 553 O O . SER A 1 70 ? 2.193 7.605 -1.365 1.00 91.88 70 SER A O 1
ATOM 555 N N . GLY A 1 71 ? 1.809 6.906 -3.473 1.00 92.19 71 GLY A N 1
ATOM 556 C CA . GLY A 1 71 ? 0.366 6.724 -3.332 1.00 92.19 71 GLY A CA 1
ATOM 557 C C . GLY A 1 71 ? 0.017 5.638 -2.315 1.00 92.19 71 GLY A C 1
ATOM 558 O O . GLY A 1 71 ? -0.803 5.874 -1.429 1.00 92.19 71 GLY A O 1
ATOM 559 N N . LEU A 1 72 ? 0.700 4.491 -2.385 1.00 91.69 72 LEU A N 1
ATOM 560 C CA . LEU A 1 72 ? 0.534 3.380 -1.446 1.00 91.69 72 LEU A CA 1
ATOM 561 C C . LEU A 1 72 ? 0.840 3.820 -0.012 1.00 91.69 72 LEU A C 1
ATOM 563 O O . LEU A 1 72 ? 0.029 3.629 0.891 1.00 91.69 72 LEU A O 1
ATOM 567 N N . MET A 1 73 ? 1.985 4.469 0.199 1.00 91.38 73 MET A N 1
ATOM 568 C CA . MET A 1 73 ? 2.372 4.968 1.519 1.00 91.38 73 MET A CA 1
ATOM 569 C C . MET A 1 73 ? 1.379 5.999 2.071 1.00 91.38 73 MET A C 1
ATOM 571 O O . MET A 1 73 ? 1.056 5.974 3.260 1.00 91.38 73 MET A O 1
ATOM 575 N N . GLY A 1 74 ? 0.877 6.896 1.216 1.00 92.06 74 GLY A N 1
ATOM 576 C CA . GLY A 1 74 ? -0.140 7.878 1.587 1.00 92.06 74 GLY A CA 1
ATOM 577 C C . GLY A 1 74 ? -1.464 7.229 1.998 1.00 92.06 74 GLY A C 1
ATOM 578 O O . GLY A 1 74 ? -2.022 7.593 3.032 1.00 92.06 74 GLY A O 1
ATOM 579 N N . ALA A 1 75 ? -1.929 6.232 1.241 1.00 93.06 75 ALA A N 1
ATOM 580 C CA . ALA A 1 75 ? -3.153 5.492 1.548 1.00 93.06 75 ALA A CA 1
ATOM 581 C C . ALA A 1 75 ? -3.071 4.790 2.912 1.00 93.06 75 ALA A C 1
ATOM 583 O O . ALA A 1 75 ? -4.002 4.876 3.713 1.00 93.06 75 ALA A O 1
ATOM 584 N N . VAL A 1 76 ? -1.929 4.166 3.219 1.00 91.06 76 VAL A N 1
ATOM 585 C CA . VAL A 1 76 ? -1.698 3.526 4.524 1.00 91.06 76 VAL A CA 1
ATOM 586 C C . VAL A 1 76 ? -1.718 4.549 5.655 1.00 91.06 76 VAL A C 1
ATOM 588 O O . VAL A 1 76 ? -2.366 4.319 6.674 1.00 91.06 76 VAL A O 1
ATOM 591 N N . LYS A 1 77 ? -1.068 5.705 5.480 1.00 90.62 77 LYS A N 1
ATOM 592 C CA . LYS A 1 77 ? -1.077 6.768 6.492 1.00 90.62 77 LYS A CA 1
ATOM 593 C C . LYS A 1 77 ? -2.498 7.255 6.789 1.00 90.62 77 LYS A C 1
ATOM 595 O O . LYS A 1 77 ? -2.885 7.329 7.953 1.00 90.62 77 LYS A O 1
ATOM 600 N N . ILE A 1 78 ? -3.289 7.525 5.752 1.00 92.12 78 ILE A N 1
ATOM 601 C CA . ILE A 1 78 ? -4.682 7.969 5.903 1.00 92.12 78 ILE A CA 1
ATOM 602 C C . ILE A 1 78 ? -5.523 6.885 6.588 1.00 92.12 78 ILE A C 1
ATOM 604 O O . ILE A 1 78 ? -6.308 7.190 7.483 1.00 92.12 78 ILE A O 1
ATOM 608 N N . ALA A 1 79 ? -5.339 5.614 6.231 1.00 91.50 79 ALA A N 1
ATOM 609 C CA . ALA A 1 79 ? -6.052 4.510 6.867 1.00 91.50 79 ALA A CA 1
ATOM 610 C C . ALA A 1 79 ? -5.741 4.387 8.368 1.00 91.50 79 ALA A C 1
ATOM 612 O O . ALA A 1 79 ? -6.650 4.170 9.175 1.00 91.50 79 ALA A O 1
ATOM 613 N N . VAL A 1 80 ? -4.478 4.583 8.760 1.00 89.56 80 VAL A N 1
ATOM 614 C CA . VAL A 1 80 ? -4.065 4.631 10.171 1.00 89.56 80 VAL A CA 1
ATOM 615 C C . VAL A 1 80 ? -4.699 5.827 10.886 1.00 89.56 80 VAL A C 1
ATOM 617 O O . VAL A 1 80 ? -5.196 5.677 12.000 1.00 89.56 80 VAL A O 1
ATOM 620 N N . GLU A 1 81 ? -4.757 6.999 10.250 1.00 90.25 81 GLU A 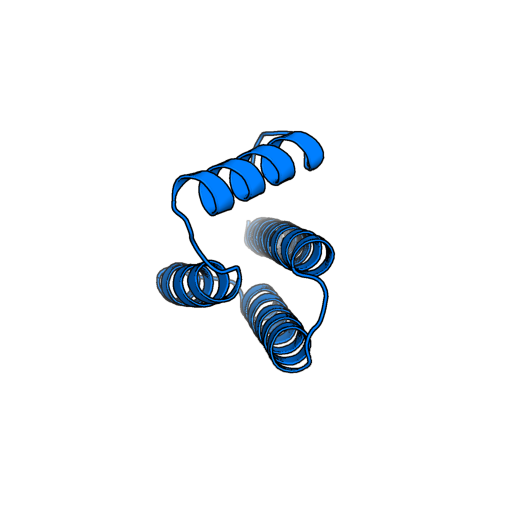N 1
ATOM 621 C CA . GLU A 1 81 ? -5.423 8.181 10.815 1.00 90.25 81 GLU A CA 1
ATOM 622 C C . GLU A 1 81 ? -6.934 7.970 11.003 1.00 90.25 81 GLU A C 1
ATOM 624 O O . GLU A 1 81 ? -7.477 8.329 12.049 1.00 90.25 81 GLU A O 1
ATOM 629 N N . ILE A 1 82 ? -7.617 7.355 10.029 1.00 90.44 82 ILE A N 1
ATOM 630 C CA . ILE A 1 82 ? -9.038 6.984 10.139 1.00 90.44 82 ILE A CA 1
ATOM 631 C C . ILE A 1 82 ? -9.234 6.005 11.300 1.00 90.44 82 ILE A C 1
ATOM 633 O O . ILE A 1 82 ? -10.153 6.174 12.099 1.00 90.44 82 ILE A O 1
ATOM 637 N N . THR A 1 83 ? -8.349 5.015 11.421 1.00 89.38 83 THR A N 1
ATOM 638 C CA . THR A 1 83 ? -8.405 4.010 12.489 1.00 89.38 83 THR A CA 1
ATOM 639 C C . THR A 1 83 ? -8.199 4.637 13.867 1.00 89.38 83 THR A C 1
ATOM 641 O O . THR A 1 83 ? -8.970 4.379 14.786 1.00 89.38 83 THR A O 1
ATOM 644 N N . SER A 1 84 ? -7.219 5.535 14.000 1.00 89.50 84 SER A N 1
ATOM 645 C CA . SER A 1 84 ? -6.969 6.280 15.238 1.00 89.50 84 SER A CA 1
ATOM 646 C C . SER A 1 84 ? -8.177 7.125 15.655 1.00 89.50 84 SER A C 1
ATOM 648 O O . SER A 1 84 ? -8.577 7.097 16.818 1.00 89.50 84 SER A O 1
ATOM 650 N N . LYS A 1 85 ? -8.816 7.824 14.706 1.00 88.00 85 LYS A N 1
ATOM 651 C CA . LYS A 1 85 ? -10.032 8.612 14.969 1.00 88.00 85 LYS A CA 1
ATOM 652 C C . LYS A 1 85 ? -11.222 7.737 15.367 1.00 88.00 85 LYS A C 1
ATOM 654 O O . LYS A 1 85 ? -11.956 8.100 16.281 1.00 88.00 85 LYS A O 1
ATOM 659 N N . ALA A 1 86 ? -11.406 6.592 14.710 1.00 83.81 86 ALA A N 1
ATOM 660 C CA . ALA A 1 86 ? -12.469 5.648 15.051 1.00 83.81 86 ALA A CA 1
ATOM 661 C C . ALA A 1 86 ? -12.299 5.096 16.476 1.00 83.81 86 ALA A C 1
ATOM 663 O O . ALA A 1 86 ? -13.268 5.043 17.227 1.00 83.81 86 ALA A O 1
ATOM 664 N N . ASN A 1 87 ? -11.065 4.774 16.872 1.00 77.50 87 ASN A N 1
ATOM 665 C CA . ASN A 1 87 ? -10.761 4.285 18.217 1.00 77.50 87 ASN A CA 1
ATOM 666 C C . ASN A 1 87 ? -10.945 5.368 19.294 1.00 77.50 87 ASN A C 1
ATOM 668 O O . ASN A 1 87 ? -11.388 5.056 20.392 1.00 77.50 87 ASN A O 1
ATOM 672 N N . GLN A 1 88 ? -10.662 6.639 18.982 1.00 72.06 88 GLN A N 1
ATOM 673 C CA . GLN A 1 88 ? -10.927 7.767 19.889 1.00 72.06 88 GLN A CA 1
ATOM 674 C C . GLN A 1 88 ? -12.422 8.051 20.075 1.00 72.06 88 GLN A C 1
ATOM 676 O O . GLN A 1 88 ? -12.813 8.526 21.129 1.00 72.06 88 GLN A O 1
ATOM 681 N N . SER A 1 89 ? -13.261 7.765 19.075 1.00 61.62 89 SER A N 1
ATOM 682 C CA . SER A 1 89 ? -14.719 7.925 19.184 1.00 61.62 89 SER A CA 1
ATOM 683 C C . SER A 1 89 ? -15.399 6.803 19.980 1.00 61.62 89 SER A C 1
ATOM 685 O O . SER A 1 89 ? -16.588 6.917 20.276 1.00 61.62 89 SER A O 1
ATOM 687 N N . ALA A 1 90 ? -14.685 5.710 20.259 1.00 58.00 90 ALA A N 1
ATOM 688 C CA . ALA A 1 90 ? -15.177 4.565 21.023 1.00 58.00 90 ALA A CA 1
ATOM 689 C C . ALA A 1 90 ? -14.745 4.591 22.506 1.00 58.00 90 ALA A C 1
ATOM 691 O O . ALA A 1 90 ? -15.154 3.705 23.257 1.00 58.00 90 ALA A O 1
ATOM 692 N N . ALA A 1 91 ? -13.930 5.576 22.907 1.00 47.75 91 ALA A N 1
ATOM 693 C CA . ALA A 1 91 ? -13.471 5.827 24.278 1.00 47.75 91 ALA A CA 1
ATOM 694 C C . ALA A 1 91 ? -14.207 7.029 24.888 1.00 47.75 91 ALA A C 1
ATOM 696 O O . ALA A 1 91 ? -14.445 6.996 26.115 1.00 47.75 91 ALA A O 1
#

Secondary structure (DSSP, 8-state):
--SS-HHHHHHHHHHHHHHTT--HHHHHHHHHHHHHTS---HHHHHHHHHHHHHHHHHHHTT--HHHHHHHHHHHHHHHHHHHHHHHHTT-

Radius of gyration: 13.69 Å; Cα contacts (8 Å, |Δi|>4): 47; chains: 1; bounding box: 33×21×42 Å

Foldseek 3Di:
DLPDDLVVVLVVVVVVCVVVVHDVVVVLVVVVVVVVVDDADPVLVVLLVVQSVVLVVCVVVVHDSSVSSSSNSVSVNVSVVVRVVVVVVVD

Sequence (91 aa):
MMSDDFGTSYQLVMKMKTERGLALQDLLTGAYDYFETLEFPPAARVHLLDKLATIEHWLSTGGTEKVQLSGLMGAVKIAVEITSKANQSAA

Solvent-accessible surface area (backbone atoms only — not comparable to full-atom values): 5209 Å² total; per-residue (Å²): 111,89,86,52,57,70,69,60,39,49,52,51,53,53,48,53,31,60,77,68,72,52,55,71,64,58,54,50,53,54,47,51,60,54,51,70,76,48,95,61,52,70,69,25,45,55,52,42,54,55,49,50,52,52,46,51,52,38,50,74,74,70,48,61,61,74,60,44,54,53,49,52,54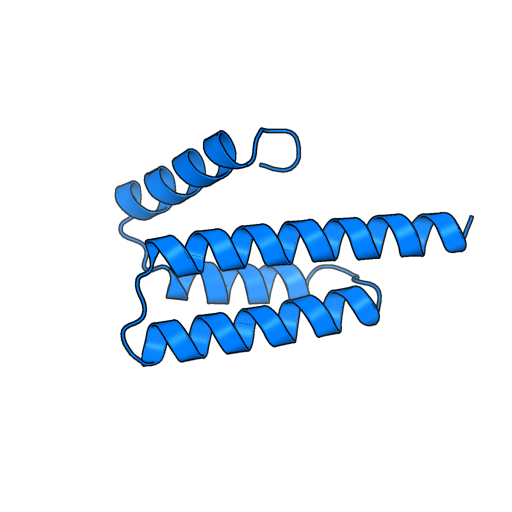,49,44,52,52,53,28,51,51,48,39,54,52,54,56,61,76,74,108

Mean predicted aligned error: 5.06 Å

Nearest PDB structures (foldseek):
  8umt-assembly1_C  TM=9.536E-01  e=5.480E-05  Homo sapiens
  6vvo-assembly1_C  TM=9.373E-01  e=7.465E-05  Homo sapiens
  8ui9-assembly1_C  TM=9.458E-01  e=1.888E-04  Homo sapiens
  2chq-assembly1_A  TM=8.280E-01  e=3.405E-02  Archaeoglobus fulgidus
  6vvo-assembly1_D  TM=8.743E-01  e=5.942E-02  Homo sapiens

InterPro domains:
  IPR008921 DNA polymerase III, clamp loader complex, gamma/delta/delta subunit, C-terminal [SSF48019] (1-81)
  IPR013748 Replication factor C, C-terminal [PF08542] (1-74)

Organism: NCBI:txid456999

pLDDT: mean 87.57, std 9.63, range [47.75, 95.31]